Protein AF-X6L8B6-F1 (afdb_monomer_lite)

Radius of gyration: 20.06 Å; chains: 1; bounding box: 52×50×44 Å

Organism: Reticulomyxa filosa (NCBI:txid46433)

Secondary structure (DSSP, 8-state):
-TTPEEEEEEEE-SS-EEEEEEEHHHHHHHHHHHHHHHHTTT-S-HHHHHHIIIIITTT-HHHHHHHHHHHHHHHHSTTHHHHHHHHHHHHHHTT---HHHHHHHHHHHHHH---HHHHHHHHHHHS-PPPPTT---S------------SS------------------------

Sequence (176 aa):
EHYAWNAKVESEDEYTQMILLTWVKYDQYIQQIMQISKMWNHSIDLNLIYVALDDLCQGNINKTIQILFEFEQWKCQNNNEQKYKKRINEFLEKRCCNHNINLFCMFLSKKYKLIAVEGAALYTVNDGVPFIAYKLNNFVSATFILIYKNENKTMLTITSCLKNSIKSNSKRMNYF

Structure (mmCIF, N/CA/C/O backbone):
data_AF-X6L8B6-F1
#
_entry.id   AF-X6L8B6-F1
#
loop_
_atom_site.group_PDB
_atom_site.id
_atom_site.type_symbol
_atom_site.label_atom_id
_atom_site.label_alt_id
_atom_site.label_comp_id
_atom_site.label_asym_id
_atom_site.label_entity_id
_atom_site.label_seq_id
_atom_site.pdbx_PDB_ins_code
_atom_site.Cartn_x
_atom_site.Cartn_y
_atom_site.Cartn_z
_atom_site.occupancy
_atom_site.B_iso_or_equiv
_atom_site.auth_seq_id
_atom_site.auth_comp_id
_atom_site.auth_asym_id
_atom_site.auth_atom_id
_atom_site.pdbx_PDB_model_num
ATOM 1 N N . GLU A 1 1 ? 12.484 -14.985 -11.500 1.00 53.12 1 GLU A N 1
ATOM 2 C CA . GLU A 1 1 ? 12.635 -13.576 -11.933 1.00 53.12 1 GLU A CA 1
ATOM 3 C C . GLU A 1 1 ? 11.706 -12.571 -11.229 1.00 53.12 1 GLU A C 1
ATOM 5 O O . GLU A 1 1 ? 12.015 -11.393 -11.267 1.00 53.12 1 GLU A O 1
ATOM 10 N N . HIS A 1 2 ? 10.642 -12.972 -10.510 1.00 56.38 2 HIS A N 1
ATOM 11 C CA . HIS A 1 2 ? 9.700 -12.038 -9.843 1.00 56.38 2 HIS A CA 1
ATOM 12 C C . HIS A 1 2 ? 10.291 -11.079 -8.786 1.00 56.38 2 HIS A C 1
ATOM 14 O O . HIS A 1 2 ? 9.645 -10.099 -8.433 1.00 56.38 2 HIS A O 1
ATOM 20 N N . TYR A 1 3 ? 11.501 -11.339 -8.287 1.00 65.94 3 TYR A N 1
ATOM 21 C CA . TYR A 1 3 ? 12.193 -10.491 -7.305 1.00 65.94 3 TYR A CA 1
ATOM 22 C C . TYR A 1 3 ? 13.373 -9.713 -7.908 1.00 65.94 3 TYR A C 1
ATOM 24 O O . TYR A 1 3 ? 14.190 -9.165 -7.174 1.00 65.94 3 TYR A O 1
ATOM 32 N N . ALA A 1 4 ? 13.497 -9.699 -9.238 1.00 80.94 4 ALA A N 1
ATOM 33 C CA . ALA A 1 4 ? 14.553 -8.964 -9.917 1.00 80.94 4 ALA A CA 1
ATOM 34 C C . ALA A 1 4 ? 14.241 -7.461 -9.968 1.00 80.94 4 ALA A C 1
ATOM 36 O O . ALA A 1 4 ? 13.082 -7.044 -10.025 1.00 80.94 4 ALA A O 1
ATOM 37 N N . TRP A 1 5 ? 15.299 -6.659 -9.957 1.00 82.50 5 TRP A N 1
ATOM 38 C CA . TRP A 1 5 ? 15.242 -5.223 -10.198 1.00 82.50 5 TRP A CA 1
ATOM 39 C C . TRP A 1 5 ? 15.738 -4.945 -11.612 1.00 82.50 5 TRP A C 1
ATOM 41 O O . TRP A 1 5 ? 16.766 -5.477 -12.028 1.00 82.50 5 TRP A O 1
ATOM 51 N N . ASN A 1 6 ? 15.009 -4.102 -12.329 1.00 81.50 6 ASN A N 1
ATOM 52 C CA . ASN A 1 6 ? 15.474 -3.477 -13.550 1.00 81.50 6 ASN A CA 1
ATOM 53 C C . ASN A 1 6 ? 16.295 -2.248 -13.162 1.00 81.50 6 ASN A C 1
ATOM 55 O O . ASN A 1 6 ? 15.863 -1.443 -12.339 1.00 81.50 6 ASN A O 1
ATOM 59 N N . ALA A 1 7 ? 17.471 -2.104 -13.761 1.00 85.12 7 ALA A N 1
ATOM 60 C CA . ALA A 1 7 ? 18.287 -0.907 -13.644 1.00 85.12 7 ALA A CA 1
ATOM 61 C C . ALA A 1 7 ? 18.399 -0.260 -15.022 1.00 85.12 7 ALA A C 1
ATOM 63 O O . ALA A 1 7 ? 18.787 -0.917 -15.990 1.00 85.12 7 ALA A O 1
ATOM 64 N N . LYS A 1 8 ? 18.056 1.022 -15.114 1.00 86.88 8 LYS A N 1
ATOM 65 C CA . LYS A 1 8 ? 18.156 1.807 -16.341 1.00 86.88 8 LYS A CA 1
ATOM 66 C C . LYS A 1 8 ? 18.876 3.114 -16.049 1.00 86.88 8 LYS A C 1
ATOM 68 O O . LYS A 1 8 ? 18.523 3.812 -15.109 1.00 86.88 8 LYS A O 1
ATOM 73 N N . VAL A 1 9 ? 19.849 3.467 -16.880 1.00 88.69 9 VAL A N 1
ATOM 74 C CA . VAL A 1 9 ? 20.469 4.797 -16.837 1.00 88.69 9 VAL A CA 1
ATOM 75 C C . VAL A 1 9 ? 19.464 5.812 -17.387 1.00 88.69 9 VAL A C 1
ATOM 77 O O . VAL A 1 9 ? 19.018 5.686 -18.529 1.00 88.69 9 VAL A O 1
ATOM 80 N N . GLU A 1 10 ? 19.062 6.781 -16.567 1.00 87.38 10 GLU A N 1
ATOM 81 C CA . GLU A 1 10 ? 18.172 7.876 -16.974 1.00 87.38 10 GLU A CA 1
ATOM 82 C C . GLU A 1 10 ? 18.946 9.050 -17.562 1.00 87.38 10 GLU A C 1
ATOM 84 O O . GLU A 1 10 ? 18.520 9.628 -18.560 1.00 87.38 10 GLU A O 1
ATOM 89 N N . SER A 1 11 ? 20.086 9.385 -16.961 1.00 87.56 11 SER A N 1
ATOM 90 C CA . SER A 1 11 ? 20.990 10.425 -17.445 1.00 87.56 11 SER A CA 1
ATOM 91 C C . SER A 1 11 ? 22.406 10.179 -16.943 1.00 87.56 11 SER A C 1
ATOM 93 O O . SER A 1 11 ? 22.607 9.555 -15.901 1.00 87.56 11 SER A O 1
ATOM 95 N N . GLU A 1 12 ? 23.387 10.705 -17.661 1.00 93.94 12 GLU A N 1
ATOM 96 C CA . GLU A 1 12 ? 24.798 10.604 -17.305 1.00 93.94 12 GLU A CA 1
ATOM 97 C C . GLU A 1 12 ? 25.512 11.893 -17.718 1.00 93.94 12 GLU A C 1
ATOM 99 O O . GLU A 1 12 ? 25.268 12.416 -18.808 1.00 93.94 12 GLU A O 1
ATOM 104 N N . ASP A 1 13 ? 26.350 12.414 -16.829 1.00 93.06 13 ASP A N 1
ATOM 105 C CA . ASP A 1 13 ? 27.285 13.507 -17.082 1.00 93.06 13 ASP A CA 1
ATOM 106 C C . ASP A 1 13 ? 28.721 13.075 -16.728 1.00 93.06 13 ASP A C 1
ATOM 108 O O . ASP A 1 13 ? 28.963 11.922 -16.376 1.00 93.06 13 ASP A O 1
ATOM 112 N N . GLU A 1 14 ? 29.692 13.987 -16.854 1.00 93.88 14 GLU A N 1
ATOM 113 C CA . GLU A 1 14 ? 31.118 13.698 -16.622 1.00 93.88 14 GLU A CA 1
ATOM 114 C C . GLU A 1 14 ? 31.411 13.150 -15.208 1.00 93.88 14 GLU A C 1
ATOM 116 O O . GLU A 1 14 ? 32.390 12.426 -15.022 1.00 93.88 14 GLU A O 1
ATOM 121 N N . TYR A 1 15 ? 30.564 13.454 -14.217 1.00 91.50 15 TYR A N 1
ATOM 122 C CA . TYR A 1 15 ? 30.793 13.123 -12.808 1.00 91.50 15 TYR A CA 1
ATOM 123 C C . TYR A 1 15 ? 29.684 12.269 -12.176 1.00 91.50 15 TYR A C 1
ATOM 125 O O . TYR A 1 15 ? 29.898 11.706 -11.100 1.00 91.50 15 TYR A O 1
ATOM 133 N N . THR A 1 16 ? 28.508 12.164 -12.804 1.00 89.19 16 THR A N 1
ATOM 134 C CA . THR A 1 16 ? 27.309 11.571 -12.200 1.00 89.19 16 THR A CA 1
ATOM 135 C C . THR A 1 16 ? 26.531 10.709 -13.186 1.00 89.19 16 THR A C 1
ATOM 137 O O . THR A 1 16 ? 26.255 11.113 -14.310 1.00 89.19 16 THR A O 1
ATOM 140 N N . GLN A 1 17 ? 26.071 9.548 -12.718 1.00 94.88 17 GLN A N 1
ATOM 141 C CA . GLN A 1 17 ? 25.113 8.703 -13.425 1.00 94.88 17 GLN A CA 1
ATOM 142 C C . GLN A 1 17 ? 23.843 8.550 -12.585 1.00 94.88 17 GLN A C 1
ATOM 144 O O . GLN A 1 17 ? 23.891 8.135 -11.425 1.00 94.88 17 GLN A O 1
ATOM 149 N N . MET A 1 18 ? 22.696 8.880 -13.172 1.00 89.06 18 MET A N 1
ATOM 150 C CA . MET A 1 18 ? 21.386 8.678 -12.565 1.00 89.06 18 MET A CA 1
ATOM 151 C C . MET A 1 18 ? 20.830 7.337 -13.032 1.00 89.06 18 MET A C 1
ATOM 153 O O . MET A 1 18 ? 20.562 7.142 -14.218 1.00 89.06 18 MET A O 1
ATOM 157 N N . ILE A 1 19 ? 20.669 6.404 -12.095 1.00 87.31 19 ILE A N 1
ATOM 158 C CA . ILE A 1 19 ? 20.127 5.070 -12.359 1.00 87.31 19 ILE A CA 1
ATOM 159 C C . ILE A 1 19 ? 18.720 4.995 -11.774 1.00 87.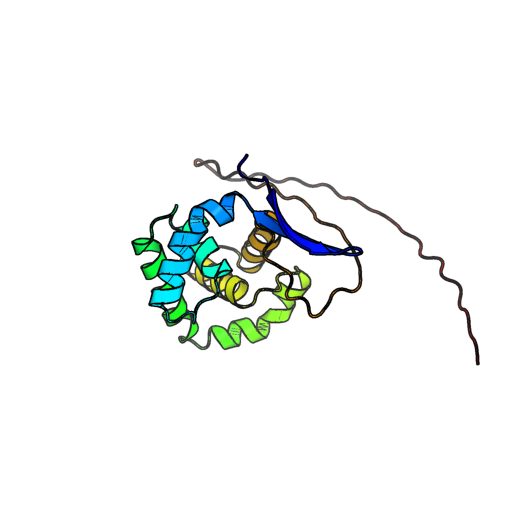31 19 ILE A C 1
ATOM 161 O O . ILE A 1 19 ? 18.539 5.092 -10.560 1.00 87.31 19 ILE A O 1
ATOM 165 N N . LEU A 1 20 ? 17.732 4.762 -12.634 1.00 81.88 20 LEU A N 1
ATOM 166 C CA . LEU A 1 20 ? 16.399 4.360 -12.221 1.00 81.88 20 LEU A CA 1
ATOM 167 C C . LEU A 1 20 ? 16.393 2.865 -11.933 1.00 81.88 20 LEU A C 1
ATOM 169 O O . LEU A 1 20 ? 16.682 2.043 -12.806 1.00 81.88 20 LEU A O 1
ATOM 173 N N . LEU A 1 21 ? 16.017 2.531 -10.705 1.00 81.62 21 LEU A N 1
ATOM 174 C CA . LEU A 1 21 ? 15.729 1.169 -10.294 1.00 81.62 21 LEU A CA 1
ATOM 175 C C . LEU A 1 21 ? 14.216 0.978 -10.261 1.00 81.62 21 LEU A C 1
ATOM 177 O O . LEU A 1 21 ? 13.527 1.627 -9.472 1.00 81.62 21 LEU A O 1
ATOM 181 N N . THR A 1 22 ? 13.703 0.073 -11.087 1.00 76.94 22 THR A N 1
ATOM 182 C CA . THR A 1 22 ? 12.303 -0.352 -11.03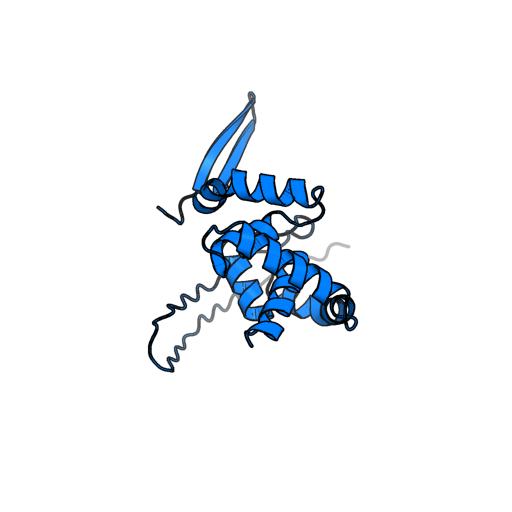3 1.00 76.94 22 THR A CA 1
ATOM 183 C C . THR A 1 22 ? 12.218 -1.815 -10.649 1.00 76.94 22 THR A C 1
ATOM 185 O O . THR A 1 22 ? 13.049 -2.643 -11.024 1.00 76.94 22 THR A O 1
ATOM 188 N N . TRP A 1 23 ? 11.217 -2.161 -9.850 1.00 83.69 23 TRP A N 1
ATOM 189 C CA . TRP A 1 23 ? 10.989 -3.555 -9.515 1.00 83.69 23 TRP A CA 1
ATOM 190 C C . TRP A 1 23 ? 10.259 -4.236 -10.675 1.00 83.69 23 TRP A C 1
ATOM 192 O O . TRP A 1 23 ? 9.211 -3.754 -11.104 1.00 83.69 23 TRP A O 1
ATOM 202 N N . VAL A 1 24 ? 10.778 -5.368 -11.169 1.00 85.12 24 VAL A N 1
ATOM 203 C CA . VAL A 1 24 ? 10.227 -6.057 -12.354 1.00 85.12 24 VAL A CA 1
ATOM 204 C C . VAL A 1 24 ? 8.736 -6.349 -12.193 1.00 85.12 24 VAL A C 1
ATOM 206 O O . VAL A 1 24 ? 7.965 -6.193 -13.136 1.00 85.12 24 VAL A O 1
ATOM 209 N N . LYS A 1 25 ? 8.314 -6.743 -10.987 1.00 83.81 25 LYS A N 1
ATOM 210 C CA . LYS A 1 25 ? 6.909 -7.028 -10.690 1.00 83.81 25 LYS A CA 1
ATOM 211 C C . LYS A 1 25 ? 6.044 -5.767 -10.733 1.00 83.81 25 LYS A C 1
ATOM 213 O O . LYS A 1 25 ? 4.946 -5.807 -11.267 1.00 83.81 25 LYS A O 1
ATOM 218 N N . TYR A 1 26 ? 6.546 -4.637 -10.238 1.00 84.12 26 TYR A N 1
ATOM 219 C CA . TYR A 1 26 ? 5.833 -3.361 -10.304 1.00 84.12 26 TYR A CA 1
ATOM 220 C C . TYR A 1 26 ? 5.663 -2.883 -11.756 1.00 84.12 26 TYR A C 1
ATOM 222 O O . TYR A 1 26 ? 4.577 -2.447 -12.144 1.00 84.12 26 TYR A O 1
ATOM 230 N N . ASP A 1 27 ? 6.700 -3.041 -12.586 1.00 85.50 27 ASP A N 1
ATOM 231 C CA . ASP A 1 27 ? 6.666 -2.667 -14.007 1.00 85.50 27 ASP A CA 1
ATOM 232 C C . ASP A 1 27 ? 5.575 -3.412 -14.789 1.00 85.50 27 ASP A C 1
ATOM 234 O O . ASP A 1 27 ? 4.949 -2.829 -15.676 1.00 85.50 27 ASP A O 1
ATOM 238 N N . GLN A 1 28 ? 5.275 -4.667 -14.424 1.00 89.06 28 GLN A N 1
ATOM 239 C CA . GLN A 1 28 ? 4.187 -5.445 -15.038 1.00 89.06 28 GLN A CA 1
ATOM 240 C C . GLN A 1 28 ? 2.820 -4.764 -14.887 1.00 89.06 28 GLN A C 1
ATOM 242 O O . GLN A 1 28 ? 1.954 -4.916 -15.749 1.00 89.06 28 GLN A O 1
ATOM 247 N N . TYR A 1 29 ? 2.633 -3.977 -13.827 1.00 88.94 29 TYR A N 1
ATOM 248 C CA . TYR A 1 29 ? 1.365 -3.334 -13.499 1.00 88.94 29 TYR A CA 1
ATOM 249 C C . TYR A 1 29 ? 1.328 -1.837 -13.812 1.00 88.94 29 TYR A C 1
ATOM 251 O O . TYR A 1 29 ? 0.275 -1.215 -13.659 1.00 88.94 29 TYR A O 1
ATOM 259 N N . ILE A 1 30 ? 2.427 -1.236 -14.285 1.00 88.69 30 ILE A N 1
ATOM 260 C CA . ILE A 1 30 ? 2.562 0.226 -14.376 1.00 88.69 30 ILE A CA 1
ATOM 261 C C . ILE A 1 30 ? 1.446 0.886 -15.197 1.00 88.69 30 ILE A C 1
ATOM 263 O O . ILE A 1 30 ? 0.888 1.903 -14.788 1.00 88.69 30 ILE A O 1
ATOM 267 N N . GLN A 1 31 ? 1.040 0.269 -16.311 1.00 93.12 31 GLN A N 1
ATOM 268 C CA . GLN A 1 31 ? -0.028 0.792 -17.169 1.00 93.12 31 GLN A CA 1
ATOM 269 C C . GLN A 1 31 ? -1.396 0.754 -16.478 1.00 93.12 31 GLN A C 1
ATOM 271 O O . GLN A 1 31 ? -2.164 1.713 -16.554 1.00 93.12 31 GLN A O 1
ATOM 276 N N . GLN A 1 32 ? -1.687 -0.325 -15.752 1.00 94.75 32 GLN A N 1
ATOM 277 C CA . GLN A 1 32 ? -2.940 -0.478 -15.013 1.00 94.75 32 GLN A CA 1
ATOM 278 C C . GLN A 1 32 ? -2.989 0.475 -13.813 1.00 94.75 32 GLN A C 1
ATOM 280 O O . GLN A 1 32 ? -4.009 1.124 -13.578 1.00 94.75 32 GLN A O 1
ATOM 285 N N . ILE A 1 33 ? -1.868 0.625 -13.099 1.00 93.38 33 ILE A N 1
ATOM 286 C CA . ILE A 1 33 ? -1.720 1.587 -12.002 1.00 93.38 33 ILE A CA 1
ATOM 287 C C . ILE A 1 33 ? -1.974 3.010 -12.512 1.00 93.38 33 ILE A C 1
ATOM 289 O O . ILE A 1 33 ? -2.741 3.753 -11.900 1.00 93.38 33 ILE A O 1
ATOM 293 N N . MET A 1 34 ? -1.388 3.383 -13.655 1.00 92.06 34 MET A N 1
ATOM 294 C CA . MET A 1 34 ? -1.587 4.701 -14.269 1.00 92.06 34 MET A CA 1
ATOM 295 C C . MET A 1 34 ? -3.026 4.929 -14.720 1.00 92.06 34 MET A C 1
ATOM 297 O O . MET A 1 34 ? -3.578 6.004 -14.477 1.00 92.06 34 MET A O 1
ATOM 301 N N . GLN A 1 35 ? -3.660 3.921 -15.318 1.00 95.50 35 GLN A N 1
ATOM 302 C CA . GLN A 1 35 ? -5.066 3.988 -15.704 1.00 95.50 35 GLN A CA 1
ATOM 303 C C . GLN A 1 35 ? -5.964 4.252 -14.490 1.00 95.50 35 GLN A C 1
ATOM 305 O O . GLN A 1 35 ? -6.761 5.191 -14.513 1.00 95.50 35 GLN A O 1
ATOM 310 N N . ILE A 1 36 ? -5.813 3.467 -13.421 1.00 92.88 36 ILE A N 1
ATOM 311 C CA . ILE A 1 36 ? -6.595 3.633 -12.191 1.00 92.88 36 ILE A CA 1
ATOM 312 C C . ILE A 1 36 ? -6.294 4.997 -11.562 1.00 92.88 36 ILE A C 1
ATOM 314 O O . ILE A 1 36 ? -7.219 5.739 -11.248 1.00 92.88 36 ILE A O 1
ATOM 318 N N . SER A 1 37 ? -5.021 5.380 -11.441 1.00 93.38 37 SER A N 1
ATOM 319 C CA . SER A 1 37 ? -4.626 6.680 -10.887 1.00 93.38 37 SER A CA 1
ATOM 320 C C . SER A 1 37 ? -5.306 7.836 -11.627 1.00 93.38 37 SER A C 1
ATOM 322 O O . SER A 1 37 ? -5.889 8.714 -10.992 1.00 93.38 37 SER A O 1
ATOM 324 N N . LYS A 1 38 ? -5.342 7.791 -12.965 1.00 95.75 38 LYS A N 1
ATOM 325 C CA . LYS A 1 38 ? -6.024 8.793 -13.795 1.00 95.75 38 LYS A CA 1
ATOM 326 C C . LYS A 1 38 ? -7.537 8.833 -13.559 1.00 95.75 38 LYS A C 1
ATOM 328 O O . LYS A 1 38 ? -8.099 9.923 -13.488 1.00 95.75 38 LYS A O 1
ATOM 333 N N . MET A 1 39 ? -8.199 7.683 -13.399 1.00 93.62 39 MET A N 1
ATOM 334 C CA . MET A 1 39 ? -9.638 7.629 -13.076 1.00 93.62 39 MET A CA 1
ATOM 335 C C . MET A 1 39 ? -9.964 8.336 -11.757 1.00 93.62 39 MET A C 1
ATOM 337 O O . MET A 1 39 ? -11.026 8.936 -11.621 1.00 93.62 39 MET A O 1
ATOM 341 N N . TRP A 1 40 ? -9.032 8.296 -10.809 1.00 92.25 40 TRP A N 1
ATOM 342 C CA . TRP A 1 40 ? -9.143 8.947 -9.508 1.00 92.25 40 TRP A CA 1
ATOM 343 C C . TRP A 1 40 ? -8.488 10.337 -9.468 1.00 92.25 40 TRP A C 1
ATOM 345 O O . TRP A 1 40 ? -8.229 10.855 -8.383 1.00 92.25 40 TRP A O 1
ATOM 355 N N . ASN A 1 41 ? -8.193 10.951 -10.622 1.00 94.62 41 ASN A N 1
ATOM 356 C CA . ASN A 1 41 ? -7.505 12.245 -10.729 1.00 94.62 41 ASN A CA 1
ATOM 357 C C . ASN A 1 41 ? -6.217 12.321 -9.878 1.00 94.62 41 ASN A C 1
ATOM 359 O O . ASN A 1 41 ? -5.958 13.311 -9.199 1.00 94.62 41 ASN A O 1
ATOM 363 N N . HIS A 1 42 ? -5.450 11.228 -9.853 1.00 91.31 42 HIS A N 1
ATOM 364 C CA . HIS A 1 42 ? -4.209 11.058 -9.091 1.00 91.31 42 HIS A CA 1
ATOM 365 C C . HIS A 1 42 ? -4.346 11.231 -7.566 1.00 91.31 42 HIS A C 1
ATOM 367 O O . HIS A 1 42 ? -3.348 11.397 -6.871 1.00 91.31 42 HIS A O 1
ATOM 373 N N . SER A 1 43 ? -5.567 11.151 -7.023 1.00 91.12 43 SER A N 1
ATOM 374 C CA . SER A 1 43 ? -5.823 11.306 -5.581 1.00 91.12 43 SER A CA 1
ATOM 375 C C . SER A 1 43 ? -5.421 10.095 -4.728 1.00 91.12 43 SER A C 1
ATOM 377 O O . SER A 1 43 ? -5.319 10.219 -3.508 1.00 91.12 43 SER A O 1
ATOM 379 N N . ILE A 1 44 ? -5.177 8.936 -5.351 1.00 90.56 44 ILE A N 1
ATOM 380 C CA . ILE A 1 44 ? -4.781 7.696 -4.675 1.00 90.56 44 ILE A CA 1
ATOM 381 C C . ILE A 1 44 ? -3.287 7.434 -4.899 1.00 90.56 44 ILE A C 1
ATOM 383 O O . ILE A 1 44 ? -2.782 7.534 -6.018 1.00 90.56 44 ILE A O 1
ATOM 387 N N . ASP A 1 45 ? -2.603 7.050 -3.821 1.00 91.69 45 ASP A N 1
ATOM 388 C CA . ASP A 1 45 ? -1.201 6.624 -3.807 1.00 91.69 45 ASP A CA 1
ATOM 389 C C . ASP A 1 45 ? -0.952 5.440 -4.754 1.00 91.69 45 ASP A C 1
ATOM 391 O O . ASP A 1 45 ? -1.656 4.429 -4.708 1.00 91.69 45 ASP A O 1
ATOM 395 N N . LEU A 1 46 ? 0.075 5.549 -5.597 1.00 91.56 46 LEU A N 1
ATOM 396 C CA . LEU A 1 46 ? 0.394 4.529 -6.598 1.00 91.56 46 LEU A CA 1
ATOM 397 C C . LEU A 1 46 ? 0.803 3.189 -5.973 1.00 91.56 46 LEU A C 1
ATOM 399 O O . LEU A 1 46 ? 0.428 2.144 -6.499 1.00 91.56 46 LEU A O 1
ATOM 403 N N . ASN A 1 47 ? 1.493 3.205 -4.827 1.00 89.56 47 ASN A N 1
ATOM 404 C CA . ASN A 1 47 ? 1.850 1.982 -4.107 1.00 89.56 47 ASN A CA 1
ATOM 405 C C . ASN A 1 47 ? 0.599 1.302 -3.551 1.00 89.56 47 ASN A C 1
ATOM 407 O O . ASN A 1 47 ? 0.512 0.079 -3.544 1.00 89.56 47 ASN A O 1
ATOM 411 N N . LEU A 1 48 ? -0.393 2.083 -3.111 1.00 93.19 48 LEU A N 1
ATOM 412 C CA . LEU A 1 48 ? -1.668 1.540 -2.646 1.00 93.19 48 LEU A CA 1
ATOM 413 C C . LEU A 1 48 ? -2.439 0.892 -3.797 1.00 93.19 48 LEU A C 1
ATOM 415 O O . LEU A 1 48 ? -2.963 -0.209 -3.628 1.00 93.19 48 LEU A O 1
ATOM 419 N N . ILE A 1 49 ? -2.471 1.533 -4.970 1.00 93.38 49 ILE A N 1
ATOM 420 C CA . ILE A 1 49 ? -3.070 0.938 -6.173 1.00 93.38 49 ILE A CA 1
ATOM 421 C C . ILE A 1 49 ? -2.352 -0.366 -6.527 1.00 93.38 49 ILE A C 1
ATOM 423 O O . ILE A 1 49 ? -3.029 -1.361 -6.765 1.00 93.38 49 ILE A O 1
ATOM 427 N N . TYR A 1 50 ? -1.015 -0.380 -6.520 1.00 92.06 50 TYR A N 1
ATOM 428 C CA . TYR A 1 50 ? -0.216 -1.578 -6.781 1.00 92.06 50 TYR A CA 1
ATOM 429 C C . TYR A 1 50 ? -0.560 -2.723 -5.817 1.00 92.06 50 TYR A C 1
ATOM 431 O O . TYR A 1 50 ? -0.955 -3.789 -6.278 1.00 92.06 50 TYR A O 1
ATOM 439 N N . VAL A 1 51 ? -0.513 -2.489 -4.500 1.00 89.44 51 VAL A N 1
ATOM 440 C CA . VAL A 1 51 ? -0.843 -3.505 -3.481 1.00 89.44 51 VAL A CA 1
ATOM 441 C C . VAL A 1 51 ? -2.281 -4.010 -3.648 1.00 89.44 51 VAL A C 1
ATOM 443 O O . VAL A 1 51 ? -2.554 -5.206 -3.579 1.00 89.44 51 VAL A O 1
ATOM 446 N N . ALA A 1 52 ? -3.238 -3.119 -3.923 1.00 91.44 52 ALA A N 1
ATOM 447 C CA . ALA A 1 52 ? -4.618 -3.529 -4.173 1.00 91.44 52 ALA A CA 1
ATOM 448 C C . ALA A 1 52 ? -4.773 -4.334 -5.477 1.00 91.44 52 ALA A C 1
ATOM 450 O O . ALA A 1 52 ? -5.657 -5.184 -5.581 1.00 91.44 52 ALA A O 1
ATOM 451 N N . LEU A 1 53 ? -3.955 -4.052 -6.488 1.00 90.75 53 LEU A N 1
ATOM 452 C CA . LEU A 1 53 ? -4.008 -4.688 -7.797 1.00 90.75 53 LEU A CA 1
ATOM 453 C C . LEU A 1 53 ? -3.360 -6.071 -7.792 1.00 90.75 53 LEU A C 1
ATOM 455 O O . LEU A 1 53 ? -3.988 -7.026 -8.247 1.00 90.75 53 LEU A O 1
ATOM 459 N N . ASP A 1 54 ? -2.151 -6.185 -7.257 1.00 88.31 54 ASP A N 1
ATOM 460 C CA . ASP A 1 54 ? -1.385 -7.425 -7.250 1.00 88.31 54 ASP A CA 1
ATOM 461 C C . ASP A 1 54 ? -1.866 -8.380 -6.145 1.00 88.31 54 ASP A C 1
ATOM 463 O O . ASP A 1 54 ? -2.389 -9.456 -6.447 1.00 88.31 54 ASP A O 1
ATOM 467 N N . ASP A 1 55 ? -1.810 -7.960 -4.878 1.00 80.62 55 ASP A N 1
ATOM 468 C CA . ASP A 1 55 ? -2.003 -8.870 -3.740 1.00 80.62 55 ASP A CA 1
ATOM 469 C C . ASP A 1 55 ? -3.462 -9.290 -3.515 1.00 80.62 55 ASP A C 1
ATOM 471 O O . ASP A 1 55 ? -3.737 -10.387 -3.019 1.00 80.62 55 ASP A O 1
ATOM 475 N N . LEU A 1 56 ? -4.423 -8.426 -3.858 1.00 83.81 56 LEU A N 1
ATOM 476 C CA . LEU A 1 56 ? -5.848 -8.681 -3.602 1.00 83.81 56 LEU A CA 1
ATOM 477 C C . LEU A 1 56 ? -6.629 -9.078 -4.851 1.00 83.81 56 LEU A C 1
ATOM 479 O O . LEU A 1 56 ? -7.589 -9.848 -4.761 1.00 83.81 56 LEU A O 1
ATOM 483 N N . CYS A 1 57 ? -6.251 -8.533 -6.004 1.00 88.12 57 CYS A N 1
ATOM 484 C CA . CYS A 1 57 ? -7.065 -8.602 -7.212 1.00 88.12 57 CYS A CA 1
ATOM 485 C C . CYS A 1 57 ? -6.416 -9.379 -8.354 1.00 88.12 57 CYS A C 1
ATOM 487 O O . CYS A 1 57 ? -7.105 -9.604 -9.352 1.00 88.12 57 CYS A O 1
ATOM 489 N N . GLN A 1 58 ? -5.157 -9.812 -8.216 1.00 89.12 58 GLN A N 1
ATOM 490 C CA . GLN A 1 58 ? -4.432 -10.588 -9.230 1.00 89.12 58 GLN A CA 1
ATOM 491 C C . GLN A 1 58 ? -4.460 -9.896 -10.608 1.00 89.12 58 GLN A C 1
ATOM 493 O O . GLN A 1 58 ? -4.764 -10.514 -11.628 1.00 89.12 58 GLN A O 1
ATOM 498 N N . GLY A 1 59 ? -4.257 -8.576 -10.630 1.00 88.88 59 GLY A N 1
ATOM 499 C CA . GLY A 1 59 ? -4.291 -7.757 -11.847 1.00 88.88 59 GLY A CA 1
ATOM 500 C C . GLY A 1 59 ? -5.688 -7.384 -12.359 1.00 88.88 59 GLY A C 1
ATOM 501 O O . GLY A 1 59 ? -5.811 -6.744 -13.406 1.00 88.88 59 GLY A O 1
ATOM 502 N N . ASN A 1 60 ? -6.767 -7.753 -11.660 1.00 93.81 60 ASN A N 1
ATOM 503 C CA . ASN A 1 60 ? -8.128 -7.421 -12.084 1.00 93.81 60 ASN A CA 1
ATOM 504 C C . ASN A 1 60 ? -8.518 -5.977 -11.719 1.00 93.81 60 ASN A C 1
ATOM 506 O O . ASN A 1 60 ? -8.938 -5.697 -10.596 1.00 93.81 60 ASN A O 1
ATOM 510 N N . ILE A 1 61 ? -8.481 -5.089 -12.716 1.00 93.81 61 ILE A N 1
ATOM 511 C CA . ILE A 1 61 ? -8.785 -3.654 -12.582 1.00 93.81 61 ILE A CA 1
ATOM 512 C C . ILE A 1 61 ? -10.162 -3.390 -11.954 1.00 93.81 61 ILE A C 1
ATOM 514 O O . ILE A 1 61 ? -10.275 -2.554 -11.060 1.00 93.81 61 ILE A O 1
ATOM 518 N N . ASN A 1 62 ? -11.210 -4.102 -12.379 1.00 94.81 62 ASN A N 1
ATOM 519 C CA . ASN A 1 62 ? -12.571 -3.857 -11.888 1.00 94.81 62 ASN A CA 1
ATOM 520 C C . ASN A 1 62 ? -12.693 -4.180 -10.394 1.00 94.81 62 ASN A C 1
ATOM 522 O O . ASN A 1 62 ? -13.260 -3.394 -9.633 1.00 94.81 62 ASN A O 1
ATOM 526 N N . LYS A 1 63 ? -12.110 -5.306 -9.959 1.00 94.62 63 LYS A N 1
ATOM 527 C CA . LYS A 1 63 ? -12.050 -5.666 -8.536 1.00 94.62 63 LYS A CA 1
ATOM 528 C C . LYS A 1 63 ? -11.223 -4.654 -7.744 1.00 94.62 63 LYS A C 1
ATOM 530 O O . LYS A 1 63 ? -11.624 -4.272 -6.647 1.00 94.62 63 LYS A O 1
ATOM 535 N N . THR A 1 64 ? -10.108 -4.182 -8.303 1.00 94.88 64 THR A N 1
ATOM 536 C CA . THR A 1 64 ? -9.263 -3.165 -7.663 1.00 94.88 64 THR A CA 1
ATOM 537 C C . THR A 1 64 ? -10.021 -1.864 -7.460 1.00 94.88 64 THR A C 1
ATOM 539 O O . THR A 1 64 ? -10.052 -1.365 -6.341 1.00 94.88 64 THR A O 1
ATOM 542 N N . ILE A 1 65 ? -10.705 -1.351 -8.484 1.00 94.12 65 ILE A N 1
ATOM 543 C CA . ILE A 1 65 ? -11.526 -0.137 -8.368 1.00 94.12 65 ILE A CA 1
ATOM 544 C C . ILE A 1 65 ? -12.582 -0.299 -7.272 1.00 94.12 65 ILE A C 1
ATOM 546 O O . ILE A 1 65 ? -12.750 0.605 -6.455 1.00 94.12 65 ILE A O 1
ATOM 550 N N . GLN A 1 66 ? -13.254 -1.452 -7.215 1.00 95.12 66 GLN A N 1
ATOM 551 C CA . GLN A 1 66 ? -14.252 -1.725 -6.184 1.00 95.12 66 GLN A CA 1
ATOM 552 C C . GLN A 1 66 ? -13.642 -1.688 -4.773 1.00 95.12 66 GLN A C 1
ATOM 554 O O . GLN A 1 66 ? -14.173 -1.014 -3.893 1.00 95.12 66 GLN A O 1
ATOM 559 N N . ILE A 1 67 ? -12.511 -2.366 -4.551 1.00 94.38 67 ILE A N 1
ATOM 560 C CA . ILE A 1 67 ? -11.835 -2.376 -3.245 1.00 94.38 67 ILE A CA 1
ATOM 561 C C . ILE A 1 67 ? -11.340 -0.978 -2.856 1.00 94.38 67 ILE A C 1
ATOM 563 O O . ILE A 1 67 ? -11.482 -0.590 -1.698 1.00 94.38 67 ILE A O 1
ATOM 567 N N . LEU A 1 68 ? -10.784 -0.216 -3.801 1.00 95.31 68 LEU A N 1
ATOM 568 C CA . LEU A 1 68 ? -10.328 1.156 -3.562 1.00 95.31 68 LEU A CA 1
ATOM 569 C C . LEU A 1 68 ? -11.492 2.084 -3.199 1.00 95.31 68 LEU A C 1
ATOM 571 O O . LEU A 1 68 ? -11.375 2.893 -2.281 1.00 95.31 68 LEU A O 1
ATOM 575 N N . PHE A 1 69 ? -12.636 1.923 -3.864 1.00 94.94 69 PHE A N 1
ATOM 576 C CA . PHE A 1 69 ? -13.846 2.673 -3.548 1.00 94.94 69 PHE A CA 1
ATOM 577 C C . PHE A 1 69 ? -14.373 2.350 -2.146 1.00 94.94 69 PHE A C 1
ATOM 579 O O . PHE A 1 69 ? -14.637 3.258 -1.357 1.00 94.94 69 PHE A O 1
ATOM 586 N N . GLU A 1 70 ? -14.462 1.065 -1.794 1.00 95.06 70 GLU A N 1
ATOM 587 C CA . GLU A 1 70 ? -14.840 0.638 -0.443 1.00 95.06 70 GLU A CA 1
ATOM 588 C C . GLU A 1 70 ? -13.860 1.154 0.623 1.00 95.06 70 GLU A C 1
ATOM 590 O O . GLU A 1 70 ? -14.276 1.534 1.720 1.00 95.06 70 GLU A O 1
ATOM 595 N N . PHE A 1 71 ? -12.563 1.194 0.307 1.00 95.25 71 PHE A N 1
ATOM 596 C CA . PHE A 1 71 ? -11.538 1.733 1.193 1.00 95.25 71 PHE A CA 1
ATOM 597 C C . PHE A 1 71 ? -11.719 3.235 1.447 1.00 95.25 71 PHE A C 1
ATOM 599 O O . PHE A 1 71 ? -11.721 3.649 2.609 1.00 95.25 71 PHE A O 1
ATOM 606 N N . GLU A 1 72 ? -11.918 4.049 0.409 1.00 94.38 72 GLU A N 1
ATOM 607 C CA . GLU A 1 72 ? -12.139 5.491 0.580 1.00 94.38 72 GLU A CA 1
ATOM 608 C C . GLU A 1 72 ? -13.434 5.772 1.360 1.00 94.38 72 GLU A C 1
ATOM 610 O O . GLU A 1 72 ? -13.439 6.592 2.281 1.00 94.38 72 GLU A O 1
ATOM 615 N N . GLN A 1 73 ? -14.508 5.014 1.109 1.00 94.19 73 GLN A N 1
ATOM 616 C CA . GLN A 1 73 ? -15.719 5.093 1.932 1.00 94.19 73 GLN A CA 1
ATOM 617 C C . GLN A 1 73 ? -15.439 4.743 3.397 1.00 94.19 73 GLN A C 1
ATOM 619 O O . GLN A 1 73 ? -15.857 5.461 4.309 1.00 94.19 73 GLN A O 1
ATOM 624 N N . TRP A 1 74 ? -14.716 3.649 3.644 1.00 95.25 74 TRP A N 1
ATOM 625 C CA . TRP A 1 74 ? -14.352 3.231 4.993 1.00 95.25 74 TRP A CA 1
ATOM 626 C C . TRP A 1 74 ? -13.504 4.285 5.709 1.00 95.25 74 TRP A C 1
ATOM 628 O O . TRP A 1 74 ? -13.718 4.531 6.897 1.00 95.25 74 TRP A O 1
ATOM 638 N N . LYS A 1 75 ? -12.567 4.927 5.012 1.00 92.81 75 LYS A N 1
ATOM 639 C CA . LYS A 1 75 ? -11.667 5.949 5.560 1.00 92.81 75 LYS A CA 1
ATOM 640 C C . LYS A 1 75 ? -12.441 7.153 6.108 1.00 92.81 75 LYS A C 1
ATOM 642 O O . LYS A 1 75 ? -12.131 7.612 7.209 1.00 92.81 75 LYS A O 1
ATOM 647 N N . CYS A 1 76 ? -13.497 7.582 5.411 1.00 90.25 76 CYS A N 1
ATOM 648 C CA . CYS A 1 76 ? -14.382 8.674 5.835 1.00 90.25 76 CYS A CA 1
ATOM 649 C C . CYS A 1 76 ? -15.347 8.304 6.977 1.00 90.25 76 CYS A C 1
ATOM 651 O O . CYS A 1 76 ? -15.899 9.183 7.636 1.00 90.25 76 CYS A O 1
ATOM 653 N N . GLN A 1 77 ? -15.579 7.017 7.232 1.00 90.81 77 GLN A N 1
ATOM 654 C CA . GLN A 1 77 ? -16.541 6.563 8.235 1.00 90.81 77 GLN A CA 1
ATOM 655 C C . GLN A 1 77 ? -15.916 6.383 9.622 1.00 90.81 77 GLN A C 1
ATOM 657 O O . GLN A 1 77 ? -14.736 6.067 9.771 1.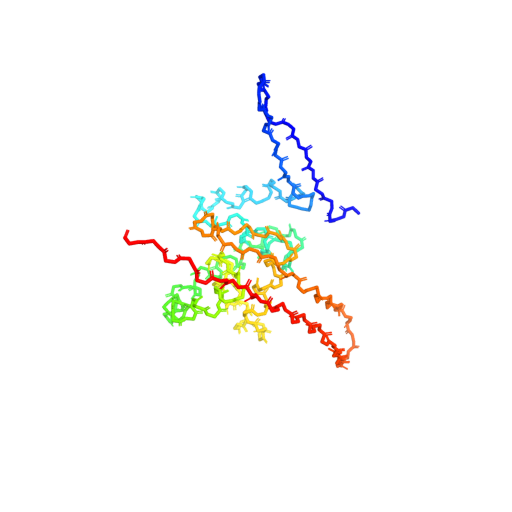00 90.81 77 GLN A O 1
ATOM 662 N N . ASN A 1 78 ? -16.752 6.472 10.665 1.00 87.69 78 ASN A N 1
ATOM 663 C CA . ASN A 1 78 ? -16.439 6.021 12.031 1.00 87.69 78 ASN A CA 1
ATOM 664 C C . ASN A 1 78 ? -15.120 6.571 12.612 1.00 87.69 78 ASN A C 1
ATOM 666 O O . ASN A 1 78 ? -14.481 5.900 13.436 1.00 87.69 78 ASN A O 1
ATOM 670 N N . ASN A 1 79 ? -14.697 7.755 12.158 1.00 91.19 79 ASN A N 1
ATOM 671 C CA . ASN A 1 79 ? -13.425 8.389 12.499 1.00 91.19 79 ASN A CA 1
ATOM 672 C C . ASN A 1 79 ? -12.215 7.455 12.297 1.00 91.19 79 ASN A C 1
ATOM 674 O O . ASN A 1 79 ? -11.263 7.494 13.079 1.00 91.19 79 ASN A O 1
ATOM 678 N N . ASN A 1 80 ? -12.249 6.577 11.288 1.00 92.38 80 ASN A N 1
ATOM 679 C CA . ASN A 1 80 ? -11.201 5.577 11.065 1.00 92.38 80 ASN A CA 1
ATOM 680 C C . ASN A 1 80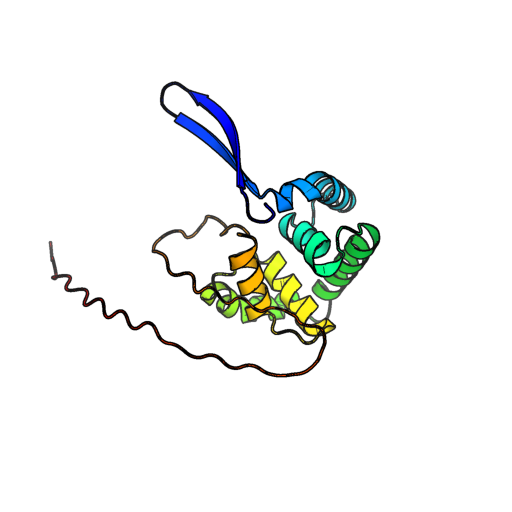 ? -9.830 6.221 10.815 1.00 92.38 80 ASN A C 1
ATOM 682 O O . ASN A 1 80 ? -8.835 5.759 11.373 1.00 92.38 80 ASN A O 1
ATOM 686 N N . GLU A 1 81 ? -9.778 7.345 10.099 1.00 91.62 81 GLU A N 1
ATOM 687 C CA . GLU A 1 81 ? -8.537 8.105 9.935 1.00 91.62 81 GLU A CA 1
ATOM 688 C C . GLU A 1 81 ? -7.994 8.643 11.274 1.00 91.62 81 GLU A C 1
ATOM 690 O O . GLU A 1 81 ? -6.796 8.577 11.545 1.00 91.62 81 GLU A O 1
ATOM 695 N N . GLN A 1 82 ? -8.862 9.112 12.179 1.00 93.38 82 GLN A N 1
ATOM 696 C CA . GLN A 1 82 ? -8.423 9.536 13.514 1.00 93.38 82 GLN A CA 1
ATOM 697 C C . GLN A 1 82 ? -7.948 8.355 14.367 1.00 93.38 82 GLN A C 1
ATOM 699 O O . GLN A 1 82 ? -6.993 8.491 15.132 1.00 93.38 82 GLN A O 1
ATOM 704 N N . LYS A 1 83 ? -8.585 7.183 14.241 1.00 94.31 83 LYS A N 1
ATOM 705 C CA . LYS A 1 83 ? -8.122 5.955 14.908 1.00 94.31 83 LYS A CA 1
ATOM 706 C C . LYS A 1 83 ? -6.727 5.566 14.430 1.00 94.31 83 LYS A C 1
ATOM 708 O O . LYS A 1 83 ? -5.908 5.178 15.255 1.00 94.31 83 LYS A O 1
ATOM 713 N N . TYR A 1 84 ? -6.446 5.718 13.137 1.00 94.12 84 TYR A N 1
ATOM 714 C CA . TYR A 1 84 ? -5.100 5.536 12.603 1.00 94.12 84 TYR A CA 1
ATOM 715 C C . TYR A 1 84 ? -4.104 6.539 13.193 1.00 94.12 84 TYR A C 1
ATOM 717 O O . TYR A 1 84 ? -3.056 6.125 13.681 1.00 94.12 84 TYR A O 1
ATOM 725 N N . LYS A 1 85 ? -4.446 7.834 13.249 1.00 94.12 85 LYS A N 1
ATOM 726 C CA . LYS A 1 85 ? -3.571 8.870 13.836 1.00 94.12 85 LYS A CA 1
ATOM 727 C C . LYS A 1 85 ? -3.149 8.544 15.274 1.00 94.12 85 LYS A C 1
ATOM 729 O O . LYS A 1 85 ? -2.011 8.806 15.643 1.00 94.12 85 LYS A O 1
ATOM 734 N N . LYS A 1 86 ? -4.019 7.901 16.065 1.00 95.56 86 LYS A N 1
ATOM 735 C CA . LYS A 1 86 ? -3.693 7.432 17.428 1.00 95.56 86 LYS A CA 1
ATOM 736 C C . LYS A 1 86 ? -2.695 6.267 17.468 1.00 95.56 86 LYS A C 1
ATOM 738 O O . LYS A 1 86 ? -2.036 6.087 18.482 1.00 95.56 86 LYS A O 1
ATOM 743 N N . ARG A 1 87 ? -2.589 5.489 16.388 1.00 93.06 87 ARG A N 1
ATOM 744 C CA . ARG A 1 87 ? -1.736 4.293 16.273 1.00 93.06 87 ARG A CA 1
ATOM 745 C C . ARG A 1 87 ? -0.511 4.502 15.386 1.00 93.06 87 ARG A C 1
ATOM 747 O O . ARG A 1 87 ? 0.238 3.561 15.158 1.00 93.06 87 ARG A O 1
ATOM 754 N N . ILE A 1 88 ? -0.285 5.717 14.883 1.00 92.56 88 ILE A N 1
ATOM 755 C CA . ILE A 1 88 ? 0.794 6.018 13.931 1.00 92.56 88 ILE A CA 1
ATOM 756 C C . ILE A 1 88 ? 2.171 5.565 14.439 1.00 92.56 88 ILE A C 1
ATOM 758 O O . ILE A 1 88 ? 2.956 5.020 13.669 1.00 92.56 88 ILE A O 1
ATOM 762 N N . ASN A 1 89 ? 2.428 5.705 15.743 1.00 91.94 89 ASN A N 1
ATOM 763 C CA . ASN A 1 89 ? 3.694 5.312 16.357 1.00 91.94 89 ASN A CA 1
ATOM 764 C C . ASN A 1 89 ? 3.936 3.796 16.282 1.00 91.94 89 ASN A C 1
ATOM 766 O O . ASN A 1 89 ? 5.064 3.395 16.025 1.00 91.94 89 ASN A O 1
ATOM 770 N N . GLU A 1 90 ? 2.893 2.963 16.393 1.00 92.94 90 GLU A N 1
ATOM 771 C CA . GLU A 1 90 ? 3.018 1.500 16.261 1.00 92.94 90 GLU A CA 1
ATOM 772 C C . GLU A 1 90 ? 3.537 1.110 14.867 1.00 92.94 90 GLU A C 1
ATOM 774 O O . GLU A 1 90 ? 4.374 0.219 14.724 1.00 92.94 90 GLU A O 1
ATOM 779 N N . PHE A 1 91 ? 3.063 1.804 13.828 1.00 91.19 91 PHE A N 1
ATOM 780 C CA . PHE A 1 91 ? 3.517 1.595 12.453 1.00 91.19 91 PHE A CA 1
ATOM 781 C C . PHE A 1 91 ? 4.943 2.115 12.248 1.00 91.19 91 PHE A C 1
ATOM 783 O O . PHE A 1 91 ? 5.768 1.430 11.645 1.00 91.19 91 PHE A O 1
ATOM 790 N N . LEU A 1 92 ? 5.264 3.295 12.788 1.00 87.19 92 LEU A N 1
ATOM 791 C CA . LEU A 1 92 ? 6.598 3.888 12.671 1.00 87.19 92 LEU A CA 1
ATOM 792 C C . LEU A 1 92 ? 7.678 3.061 13.385 1.00 87.19 92 LEU A C 1
ATOM 794 O O . LEU A 1 92 ? 8.763 2.888 12.835 1.00 87.19 92 LEU A O 1
ATOM 798 N N . GLU A 1 93 ? 7.388 2.490 14.557 1.00 87.25 93 GLU A N 1
ATOM 799 C CA . GLU A 1 93 ? 8.298 1.572 15.266 1.00 87.25 93 GLU A CA 1
ATOM 800 C C . GLU A 1 93 ? 8.614 0.316 14.443 1.00 87.25 93 GLU A C 1
ATOM 802 O O . GLU A 1 93 ? 9.716 -0.231 14.514 1.00 87.25 93 GLU A O 1
ATOM 807 N N . LYS A 1 94 ? 7.665 -0.115 13.605 1.00 86.06 94 LYS A N 1
ATOM 808 C CA . LYS A 1 94 ? 7.828 -1.205 12.635 1.00 86.06 94 LYS A CA 1
ATOM 809 C C . LYS A 1 94 ? 8.310 -0.726 11.267 1.00 86.06 94 LYS A C 1
ATOM 811 O O . LYS A 1 94 ? 8.280 -1.493 10.310 1.00 86.06 94 LYS A O 1
ATOM 816 N N . ARG A 1 95 ? 8.780 0.522 11.176 1.00 83.12 95 ARG A N 1
ATOM 817 C CA . ARG A 1 95 ? 9.321 1.151 9.962 1.00 83.12 95 ARG A CA 1
ATOM 818 C C . ARG A 1 95 ? 8.320 1.246 8.804 1.00 83.12 95 ARG A C 1
ATOM 820 O O . ARG A 1 95 ? 8.720 1.419 7.659 1.00 83.12 95 ARG A O 1
ATOM 827 N N . CYS A 1 96 ? 7.023 1.171 9.090 1.00 85.81 96 CYS A N 1
ATOM 828 C CA . CYS A 1 96 ? 5.965 1.305 8.096 1.00 85.81 96 CYS A CA 1
ATOM 829 C C . CYS A 1 96 ? 5.665 2.797 7.877 1.00 85.81 96 CYS A C 1
ATOM 831 O O . CYS A 1 96 ? 4.819 3.387 8.554 1.00 85.81 96 CYS A O 1
ATOM 833 N N . CYS A 1 97 ? 6.391 3.432 6.956 1.00 85.75 97 CYS A N 1
ATOM 834 C CA . CYS A 1 97 ? 6.340 4.886 6.765 1.00 85.75 97 CYS A CA 1
ATOM 835 C C . CYS A 1 97 ? 5.234 5.361 5.809 1.00 85.75 97 CYS A C 1
ATOM 837 O O . CYS A 1 97 ? 4.853 6.527 5.866 1.00 85.75 97 CYS A O 1
ATOM 839 N N . ASN A 1 98 ? 4.694 4.495 4.943 1.00 89.81 98 ASN A N 1
ATOM 840 C CA . ASN A 1 98 ? 3.627 4.886 4.019 1.00 89.81 98 ASN A CA 1
ATOM 841 C C . ASN A 1 98 ? 2.261 4.908 4.737 1.00 89.81 98 ASN A C 1
ATOM 843 O O . ASN A 1 98 ? 1.654 3.871 5.006 1.00 89.81 98 ASN A O 1
ATOM 847 N N . HIS A 1 99 ? 1.758 6.110 5.035 1.00 91.94 99 HIS A N 1
ATOM 848 C CA . HIS A 1 99 ? 0.491 6.306 5.748 1.00 91.94 99 HIS A CA 1
ATOM 849 C C . HIS A 1 99 ? -0.729 5.728 5.020 1.00 91.94 99 HIS A C 1
ATOM 851 O O . HIS A 1 99 ? -1.620 5.183 5.675 1.00 91.94 99 HIS A O 1
ATOM 857 N N . ASN A 1 100 ? -0.760 5.805 3.688 1.00 91.69 100 ASN A N 1
ATOM 858 C CA . ASN A 1 100 ? -1.868 5.287 2.890 1.00 91.69 100 ASN A CA 1
ATOM 859 C C . ASN A 1 100 ? -1.910 3.757 2.959 1.00 91.69 100 ASN A C 1
ATOM 861 O O . ASN A 1 100 ? -2.963 3.188 3.244 1.00 91.69 100 ASN A O 1
ATOM 865 N N . ILE A 1 101 ? -0.758 3.096 2.809 1.00 91.44 101 ILE A N 1
ATOM 866 C CA . ILE A 1 101 ? -0.631 1.639 2.975 1.00 91.44 101 ILE A CA 1
ATOM 867 C C . ILE A 1 101 ? -1.009 1.207 4.392 1.00 91.44 101 ILE A C 1
ATOM 869 O O . ILE A 1 101 ? -1.744 0.237 4.565 1.00 91.44 101 ILE A O 1
ATOM 873 N N . ASN A 1 102 ? -0.577 1.944 5.416 1.00 93.25 102 ASN A N 1
ATOM 874 C CA . ASN A 1 102 ? -0.924 1.639 6.805 1.00 93.25 102 ASN A CA 1
ATOM 875 C C . ASN A 1 102 ? -2.442 1.704 7.052 1.00 93.25 102 ASN A C 1
ATOM 877 O O . ASN A 1 102 ? -3.023 0.793 7.650 1.00 93.25 102 ASN A O 1
ATOM 881 N N . LEU A 1 103 ? -3.100 2.762 6.563 1.00 94.44 103 LEU A N 1
ATOM 882 C CA . LEU A 1 103 ? -4.558 2.910 6.605 1.00 94.44 103 LEU A CA 1
ATOM 883 C C . LEU A 1 103 ? -5.259 1.779 5.851 1.00 94.44 103 LEU A C 1
ATOM 885 O O . LEU A 1 103 ? -6.236 1.217 6.351 1.00 94.44 103 LEU A O 1
ATOM 889 N N . PHE A 1 104 ? -4.744 1.414 4.679 1.00 93.38 104 PHE A N 1
ATOM 890 C CA . PHE A 1 104 ? -5.267 0.313 3.881 1.00 93.38 104 PHE A CA 1
ATOM 891 C C . PHE A 1 104 ? -5.138 -1.030 4.610 1.00 93.38 104 PHE A C 1
ATOM 893 O O . PHE A 1 104 ? -6.102 -1.788 4.692 1.00 93.38 104 PHE A O 1
ATOM 900 N N . CYS A 1 105 ? -4.009 -1.295 5.268 1.00 91.50 105 CYS A N 1
ATOM 901 C CA . CYS A 1 105 ? -3.829 -2.482 6.105 1.00 91.50 105 CYS A CA 1
ATOM 902 C C . CYS A 1 105 ? -4.809 -2.510 7.286 1.00 91.50 105 CYS A C 1
ATOM 904 O O . CYS A 1 105 ? -5.347 -3.567 7.621 1.00 91.50 105 CYS A O 1
ATOM 906 N N . MET A 1 106 ? -5.111 -1.357 7.897 1.00 93.38 106 MET A N 1
ATOM 907 C CA . MET A 1 106 ? -6.169 -1.267 8.908 1.00 93.38 106 MET A CA 1
ATOM 908 C C . MET A 1 106 ? -7.553 -1.583 8.328 1.00 93.38 106 MET A C 1
ATOM 910 O O . MET A 1 106 ? -8.333 -2.298 8.960 1.00 93.38 106 MET A O 1
ATOM 914 N N . PHE A 1 107 ? -7.864 -1.112 7.126 1.00 93.75 107 PHE A N 1
ATOM 915 C CA . PHE A 1 107 ? -9.103 -1.472 6.443 1.00 93.75 107 PHE A CA 1
ATOM 916 C C . PHE A 1 107 ? -9.204 -2.986 6.205 1.00 93.75 107 PHE A C 1
ATOM 918 O O . PHE A 1 107 ? -10.179 -3.617 6.630 1.00 93.75 107 PHE A O 1
ATOM 925 N N . LEU A 1 108 ? -8.164 -3.588 5.622 1.00 89.56 108 LEU A N 1
ATOM 926 C CA . LEU A 1 108 ? -8.102 -5.026 5.358 1.00 89.56 108 LEU A CA 1
ATOM 927 C C . LEU A 1 108 ? -8.179 -5.850 6.647 1.00 89.56 108 LEU A C 1
ATOM 929 O O . LEU A 1 108 ? -8.885 -6.856 6.682 1.00 89.56 108 LEU A O 1
ATOM 933 N N . SER A 1 109 ? -7.538 -5.403 7.732 1.00 87.94 109 SER A N 1
ATOM 934 C CA . SER A 1 109 ? -7.625 -6.060 9.043 1.00 87.94 109 SER A CA 1
ATOM 935 C C . SER A 1 109 ? -9.058 -6.154 9.552 1.00 87.94 109 SER A C 1
ATOM 937 O O . SER A 1 109 ? -9.466 -7.181 10.083 1.00 87.94 109 SER A O 1
ATOM 939 N N . LYS A 1 110 ? -9.863 -5.109 9.337 1.00 87.00 110 LYS A N 1
ATOM 940 C CA . LYS A 1 110 ? -11.260 -5.093 9.766 1.00 87.00 110 LYS A CA 1
ATOM 941 C C . LYS A 1 110 ? -12.129 -5.978 8.875 1.00 87.00 110 LYS A C 1
ATOM 943 O O . LYS A 1 110 ? -13.002 -6.673 9.386 1.00 87.00 110 LYS A O 1
ATOM 948 N N . LYS A 1 111 ? -11.895 -5.947 7.560 1.00 82.50 111 LYS A N 1
ATOM 949 C CA . LYS A 1 111 ? -12.671 -6.713 6.575 1.00 82.50 111 LYS A CA 1
ATOM 950 C C . LYS A 1 111 ? -12.366 -8.216 6.633 1.00 82.50 111 LYS A C 1
ATOM 952 O O . LYS A 1 111 ? -13.287 -9.021 6.565 1.00 82.50 111 LYS A O 1
ATOM 957 N N . TYR A 1 112 ? -11.096 -8.584 6.816 1.00 78.38 112 TYR A N 1
ATOM 958 C CA . TYR A 1 112 ? -10.600 -9.964 6.710 1.00 78.38 112 TYR A CA 1
ATOM 959 C C . TYR A 1 112 ? -9.987 -10.526 8.006 1.00 78.38 112 TYR A C 1
ATOM 961 O O . TYR A 1 112 ? -9.440 -11.624 7.990 1.00 78.38 112 TYR A O 1
ATOM 969 N N . LYS A 1 113 ? -10.085 -9.809 9.135 1.00 75.56 113 LYS A N 1
ATOM 970 C CA . LYS A 1 113 ? -9.549 -10.204 10.459 1.00 75.56 113 LYS A CA 1
ATOM 971 C C . LYS A 1 113 ? -8.027 -10.449 10.497 1.00 75.56 113 LYS A C 1
ATOM 973 O O . LYS A 1 113 ? -7.552 -11.254 11.291 1.00 75.56 113 LYS A O 1
ATOM 978 N N . LEU A 1 114 ? -7.262 -9.754 9.655 1.00 68.88 114 LEU A N 1
ATOM 979 C CA . LEU A 1 114 ? -5.790 -9.793 9.647 1.00 68.88 114 LEU A CA 1
ATOM 980 C C . LEU A 1 114 ? -5.188 -8.860 10.714 1.00 68.88 114 LEU A C 1
ATOM 982 O O . LEU A 1 114 ? -5.859 -7.940 11.166 1.00 68.88 114 LEU A O 1
ATOM 986 N N . ILE A 1 115 ? -3.919 -9.034 11.099 1.00 76.44 115 ILE A N 1
ATOM 987 C CA . ILE A 1 115 ? -3.220 -8.084 11.986 1.00 76.44 115 ILE A CA 1
ATOM 988 C C . ILE A 1 115 ? -2.632 -6.950 11.132 1.00 76.44 115 ILE A C 1
ATOM 990 O O . ILE A 1 115 ? -1.699 -7.155 10.362 1.00 76.44 115 ILE A O 1
ATOM 994 N N . ALA A 1 116 ? -3.183 -5.737 11.264 1.00 78.56 116 ALA A N 1
ATOM 995 C CA . ALA A 1 116 ? -2.858 -4.598 10.392 1.00 78.56 116 ALA A CA 1
ATOM 996 C C . ALA A 1 116 ? -1.367 -4.221 10.373 1.00 78.56 116 ALA A C 1
ATOM 998 O O . ALA A 1 116 ? -0.813 -3.967 9.309 1.00 78.56 116 ALA A O 1
ATOM 999 N N . VAL A 1 117 ? -0.733 -4.165 11.549 1.00 74.31 117 VAL A N 1
ATOM 1000 C CA . VAL A 1 117 ? 0.668 -3.733 11.694 1.00 74.31 117 VAL A CA 1
ATOM 1001 C C . VAL A 1 117 ? 1.621 -4.766 11.096 1.00 74.31 117 VAL A C 1
ATOM 1003 O O . VAL A 1 117 ? 2.559 -4.403 10.398 1.00 74.31 117 VAL A O 1
ATOM 1006 N N . GLU A 1 118 ? 1.358 -6.053 11.324 1.00 79.75 118 GLU A N 1
ATOM 1007 C CA . GLU A 1 118 ? 2.145 -7.144 10.742 1.00 79.75 118 GLU A CA 1
ATOM 1008 C C . GLU A 1 118 ? 1.991 -7.191 9.221 1.00 79.75 118 GLU A C 1
ATOM 1010 O O . GLU A 1 118 ? 2.986 -7.332 8.518 1.00 79.75 118 GLU A O 1
ATOM 1015 N N . GLY A 1 119 ? 0.772 -6.987 8.711 1.00 78.25 119 GLY A N 1
ATOM 1016 C CA . GLY A 1 119 ? 0.528 -6.864 7.274 1.00 78.25 119 GLY A CA 1
ATOM 1017 C C . GLY A 1 119 ? 1.291 -5.693 6.652 1.00 78.25 119 GLY A C 1
ATOM 1018 O O . GLY A 1 119 ? 1.998 -5.880 5.669 1.00 78.25 119 GLY A O 1
ATOM 1019 N N . ALA A 1 120 ? 1.225 -4.502 7.255 1.00 79.06 120 ALA A N 1
ATOM 1020 C CA . ALA A 1 120 ? 1.959 -3.330 6.771 1.00 79.06 120 ALA A CA 1
ATOM 1021 C C . ALA A 1 120 ? 3.483 -3.536 6.797 1.00 79.06 120 ALA A C 1
ATOM 1023 O O . ALA A 1 120 ? 4.180 -3.141 5.859 1.00 79.06 120 ALA A O 1
ATOM 1024 N N . ALA A 1 121 ? 3.998 -4.190 7.843 1.00 79.50 121 ALA A N 1
ATOM 1025 C CA . ALA A 1 121 ? 5.411 -4.535 7.941 1.00 79.50 121 ALA A CA 1
ATOM 1026 C C . ALA A 1 121 ? 5.823 -5.523 6.841 1.00 79.50 121 ALA A C 1
ATOM 1028 O O . ALA A 1 121 ? 6.875 -5.341 6.233 1.00 79.50 121 ALA A O 1
ATOM 1029 N N . LEU A 1 122 ? 4.980 -6.517 6.545 1.00 78.75 122 LEU A N 1
ATOM 1030 C CA . LEU A 1 122 ? 5.219 -7.488 5.479 1.00 78.75 12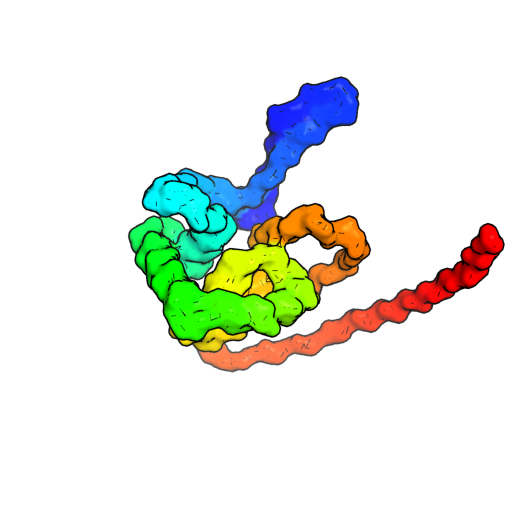2 LEU A CA 1
ATOM 1031 C C . LEU A 1 122 ? 5.316 -6.804 4.109 1.00 78.75 122 LEU A C 1
ATOM 1033 O O . LEU A 1 122 ? 6.294 -7.032 3.406 1.00 78.75 122 LEU A O 1
ATOM 1037 N N . TYR A 1 123 ? 4.369 -5.923 3.770 1.00 73.12 123 TYR A N 1
ATOM 1038 C CA . TYR A 1 123 ? 4.408 -5.165 2.511 1.00 73.12 123 TYR A CA 1
ATOM 1039 C C . TYR A 1 123 ? 5.637 -4.253 2.428 1.00 73.12 123 TYR A C 1
ATOM 1041 O O . TYR A 1 123 ? 6.310 -4.181 1.405 1.00 73.12 123 TYR A O 1
ATOM 1049 N N . THR A 1 124 ? 5.993 -3.592 3.534 1.00 75.75 124 THR A N 1
ATOM 1050 C CA . THR A 1 124 ? 7.180 -2.723 3.579 1.00 75.75 124 THR A CA 1
ATOM 1051 C C . THR A 1 124 ? 8.467 -3.513 3.315 1.00 75.75 124 THR A C 1
ATOM 1053 O O . THR A 1 124 ? 9.347 -3.038 2.601 1.00 75.75 124 THR A O 1
ATOM 1056 N N . VAL A 1 125 ? 8.590 -4.718 3.883 1.00 76.62 125 VAL A N 1
ATOM 1057 C CA . VAL A 1 125 ? 9.789 -5.559 3.740 1.00 76.62 125 VAL A CA 1
ATOM 1058 C C . VAL A 1 125 ? 9.844 -6.255 2.380 1.00 76.62 125 VAL A C 1
ATOM 1060 O O . VAL A 1 125 ? 10.910 -6.286 1.770 1.00 76.62 125 VAL A O 1
ATOM 1063 N N . ASN A 1 126 ? 8.728 -6.814 1.912 1.00 72.38 126 ASN A N 1
ATOM 1064 C CA . ASN A 1 126 ? 8.702 -7.638 0.703 1.00 72.38 126 ASN A CA 1
ATOM 1065 C C . ASN A 1 126 ? 8.696 -6.810 -0.579 1.00 72.38 126 ASN A C 1
ATOM 1067 O O . ASN A 1 126 ? 9.401 -7.159 -1.523 1.00 72.38 126 ASN A O 1
ATOM 1071 N N . ASP A 1 127 ? 7.921 -5.726 -0.605 1.00 68.81 127 ASP A N 1
ATOM 1072 C CA . ASP A 1 127 ? 7.689 -4.950 -1.827 1.00 68.81 127 ASP A CA 1
ATOM 1073 C C . ASP A 1 127 ? 8.567 -3.699 -1.895 1.00 68.81 127 ASP A C 1
ATOM 1075 O O . ASP A 1 127 ? 8.466 -2.910 -2.832 1.00 68.81 127 ASP A O 1
ATOM 1079 N N . GLY A 1 128 ? 9.426 -3.495 -0.889 1.00 66.31 128 GLY A N 1
ATOM 1080 C CA . GLY A 1 128 ? 10.355 -2.370 -0.846 1.00 66.31 128 GLY A CA 1
ATOM 1081 C C . GLY A 1 128 ? 9.658 -1.011 -0.922 1.00 66.31 128 GLY A C 1
ATOM 1082 O O . GLY A 1 128 ? 10.260 -0.055 -1.412 1.00 66.31 128 GLY A O 1
ATOM 1083 N N . VAL A 1 129 ? 8.396 -0.925 -0.471 1.00 67.31 129 VAL A N 1
ATOM 1084 C CA . VAL A 1 129 ? 7.608 0.313 -0.514 1.00 67.31 129 VAL A CA 1
ATOM 1085 C C . VAL A 1 129 ? 8.427 1.419 0.159 1.00 67.31 129 VAL A C 1
ATOM 1087 O O . VAL A 1 129 ? 8.835 1.249 1.314 1.00 67.31 129 VAL A O 1
ATOM 1090 N N . PRO A 1 130 ? 8.722 2.529 -0.543 1.00 50.81 130 PRO A N 1
ATOM 1091 C CA . PRO A 1 130 ? 9.795 3.421 -0.143 1.00 50.81 130 PRO A CA 1
ATOM 1092 C C . PRO A 1 130 ? 9.572 4.015 1.247 1.00 50.81 130 PRO A C 1
ATOM 1094 O O . PRO A 1 130 ? 8.476 4.449 1.616 1.00 50.81 130 PRO A O 1
ATOM 1097 N N . PHE A 1 131 ? 10.668 4.099 2.001 1.00 47.12 131 PHE A N 1
ATOM 1098 C CA . PHE A 1 131 ? 10.775 4.968 3.162 1.00 47.12 131 PHE A CA 1
ATOM 1099 C C . PHE A 1 131 ? 10.541 6.405 2.687 1.00 47.12 131 PHE A C 1
ATOM 1101 O O . PHE A 1 131 ? 11.298 6.911 1.860 1.00 47.12 131 PHE A O 1
ATOM 1108 N N . ILE A 1 132 ? 9.502 7.082 3.186 1.00 44.12 132 ILE A N 1
ATOM 1109 C CA . ILE A 1 132 ? 9.341 8.512 2.906 1.00 44.12 132 ILE A CA 1
ATOM 1110 C C . ILE A 1 132 ? 10.602 9.224 3.431 1.00 44.12 132 ILE A C 1
ATOM 1112 O O . ILE A 1 132 ? 10.951 9.100 4.606 1.00 44.12 132 ILE A O 1
ATOM 1116 N N . ALA A 1 133 ? 11.307 9.927 2.543 1.00 39.25 133 ALA A N 1
ATOM 1117 C CA . ALA A 1 133 ? 12.725 10.276 2.668 1.00 39.25 133 ALA A CA 1
ATOM 1118 C C . ALA A 1 133 ? 13.104 11.317 3.749 1.00 39.25 133 ALA A C 1
ATOM 1120 O O . ALA A 1 133 ? 14.215 11.837 3.723 1.00 39.25 133 ALA A O 1
ATOM 1121 N N . TYR A 1 134 ? 12.253 11.638 4.730 1.00 46.50 134 TYR A N 1
ATOM 1122 C CA . TYR A 1 134 ? 12.559 12.710 5.694 1.00 46.50 134 TYR A CA 1
ATOM 1123 C C . TYR A 1 134 ? 13.260 12.266 6.990 1.00 46.50 134 TYR A C 1
ATOM 1125 O O . TYR A 1 134 ? 13.548 13.116 7.830 1.00 46.50 134 TYR A O 1
ATOM 1133 N N . LYS A 1 135 ? 13.581 10.977 7.186 1.00 42.31 135 LYS A N 1
ATOM 1134 C CA . LYS A 1 135 ? 14.371 10.509 8.348 1.00 42.31 135 LYS A CA 1
ATOM 1135 C C . LYS A 1 135 ? 15.242 9.293 8.017 1.00 42.31 135 LYS A C 1
ATOM 1137 O O . LYS A 1 135 ? 14.908 8.169 8.376 1.00 42.31 135 LYS A O 1
ATOM 1142 N N . LEU A 1 136 ? 16.390 9.521 7.384 1.00 41.81 136 LEU A N 1
ATOM 1143 C CA . LEU A 1 136 ? 17.468 8.533 7.295 1.00 41.81 136 LEU A CA 1
ATOM 1144 C C . LEU A 1 136 ? 18.647 8.996 8.148 1.00 41.81 136 LEU A C 1
ATOM 1146 O O . LEU A 1 136 ? 19.534 9.688 7.675 1.00 41.81 136 LEU A O 1
ATOM 1150 N N . ASN A 1 137 ? 18.642 8.598 9.418 1.00 37.59 137 ASN A N 1
ATOM 1151 C CA . ASN A 1 137 ? 19.859 8.458 10.209 1.00 37.59 137 ASN A CA 1
ATOM 1152 C C . ASN A 1 137 ? 19.728 7.164 11.028 1.00 37.59 137 ASN A C 1
ATOM 1154 O O . ASN A 1 137 ? 18.879 7.076 11.912 1.00 37.59 137 ASN A O 1
ATOM 1158 N N . ASN A 1 138 ? 20.600 6.196 10.721 1.00 36.66 138 ASN A N 1
ATOM 1159 C CA . ASN A 1 138 ? 20.928 4.971 11.474 1.00 36.66 138 ASN A CA 1
ATOM 1160 C C . ASN A 1 138 ? 20.192 3.650 11.134 1.00 36.66 138 ASN A C 1
ATOM 1162 O O . ASN A 1 138 ? 19.236 3.242 11.783 1.00 36.66 138 ASN A O 1
ATOM 1166 N N . PHE A 1 139 ? 20.792 2.947 10.166 1.00 43.44 139 PHE A N 1
ATOM 1167 C CA . PHE A 1 139 ? 21.187 1.525 10.133 1.00 43.44 139 PHE A CA 1
ATOM 1168 C C . PHE A 1 139 ? 20.214 0.329 10.316 1.00 43.44 139 PHE A C 1
ATOM 1170 O O . PHE A 1 139 ? 19.137 0.336 10.916 1.00 43.44 139 PHE A O 1
ATOM 1177 N N . VAL A 1 140 ? 20.713 -0.742 9.690 1.00 44.47 140 VAL A N 1
ATOM 1178 C CA . VAL A 1 140 ? 20.123 -1.986 9.183 1.00 44.47 140 VAL A CA 1
ATOM 1179 C C . VAL A 1 140 ? 19.891 -3.054 10.257 1.00 44.47 140 VAL A C 1
ATOM 1181 O O . VAL A 1 140 ? 20.750 -3.309 11.093 1.00 44.47 140 VAL A O 1
ATOM 1184 N N . SER A 1 141 ? 18.751 -3.738 10.146 1.00 34.72 141 SER A N 1
ATOM 1185 C CA . SER A 1 141 ? 18.577 -5.175 10.403 1.00 34.72 141 SER A CA 1
ATOM 1186 C C . SER A 1 141 ? 17.188 -5.549 9.876 1.00 34.72 141 SER A C 1
ATOM 1188 O O . SER A 1 141 ? 16.189 -5.016 10.361 1.00 34.72 141 SER A O 1
ATOM 1190 N N . ALA A 1 142 ? 17.127 -6.367 8.825 1.00 34.84 142 ALA A N 1
ATOM 1191 C CA . ALA A 1 142 ? 15.886 -6.871 8.247 1.00 34.84 142 ALA A CA 1
ATOM 1192 C C . ALA A 1 142 ? 15.765 -8.355 8.602 1.00 34.84 142 ALA A C 1
ATOM 1194 O O . ALA A 1 142 ? 16.562 -9.180 8.158 1.00 34.84 142 ALA A O 1
ATOM 1195 N N . THR A 1 143 ? 14.792 -8.684 9.445 1.00 29.58 143 THR A N 1
ATOM 1196 C CA . THR A 1 143 ? 14.459 -10.068 9.784 1.00 29.58 143 THR A CA 1
ATOM 1197 C C . THR A 1 143 ? 13.526 -10.606 8.704 1.00 29.58 143 THR A C 1
ATOM 1199 O O . THR A 1 143 ? 12.400 -10.129 8.577 1.00 29.58 143 THR A O 1
ATOM 1202 N N . PHE A 1 144 ? 13.984 -11.584 7.922 1.00 29.64 144 PHE A N 1
ATOM 1203 C CA . PHE A 1 144 ? 13.148 -12.284 6.947 1.00 29.64 144 PHE A CA 1
ATOM 1204 C C . PHE A 1 144 ? 12.198 -13.245 7.668 1.00 29.64 144 PHE A C 1
ATOM 1206 O O . PHE A 1 144 ? 12.641 -14.159 8.363 1.00 29.64 144 PHE A O 1
ATOM 1213 N N . ILE A 1 145 ? 10.893 -13.054 7.483 1.00 35.25 145 ILE A N 1
ATOM 1214 C CA . ILE A 1 145 ? 9.862 -14.023 7.858 1.00 35.25 145 ILE A CA 1
ATOM 1215 C C . ILE A 1 145 ? 9.151 -14.424 6.562 1.00 35.25 145 ILE A C 1
ATOM 1217 O O . ILE A 1 145 ? 8.358 -13.661 6.017 1.00 35.25 145 ILE A O 1
ATOM 1221 N N . LEU A 1 146 ? 9.461 -15.617 6.051 1.00 26.48 146 LEU A N 1
ATOM 1222 C CA . LEU A 1 146 ? 8.731 -16.243 4.947 1.00 26.48 146 LEU A CA 1
ATOM 1223 C C . LEU A 1 146 ? 7.511 -16.972 5.524 1.00 26.48 146 LEU A C 1
ATOM 1225 O O . LEU A 1 146 ? 7.669 -17.972 6.220 1.00 26.48 146 LEU A O 1
ATOM 1229 N N . ILE A 1 147 ? 6.298 -16.496 5.226 1.00 34.78 147 ILE A N 1
ATOM 1230 C CA . ILE A 1 147 ? 5.060 -17.246 5.485 1.00 34.78 147 ILE A CA 1
ATOM 1231 C C . ILE A 1 147 ? 4.557 -17.789 4.150 1.00 34.78 147 ILE A C 1
ATOM 1233 O O . ILE A 1 147 ? 4.075 -17.040 3.304 1.00 34.78 147 ILE A O 1
ATOM 1237 N N . TYR A 1 148 ? 4.650 -19.107 3.973 1.00 27.62 148 TYR A N 1
ATOM 1238 C CA . TYR A 1 148 ? 3.947 -19.810 2.904 1.00 27.62 148 TYR A CA 1
ATOM 1239 C C . TYR A 1 148 ? 2.486 -20.018 3.307 1.00 27.62 148 TYR A C 1
ATOM 1241 O O . TYR A 1 148 ? 2.192 -20.583 4.360 1.00 27.62 148 TYR A O 1
ATOM 1249 N N . LYS A 1 149 ? 1.558 -19.598 2.446 1.00 31.42 149 LYS A N 1
ATOM 1250 C CA . LYS A 1 149 ? 0.139 -19.937 2.564 1.00 31.42 149 LYS A CA 1
ATOM 1251 C C . LYS A 1 149 ? -0.090 -21.268 1.843 1.00 31.42 149 LYS A C 1
ATOM 1253 O O . LYS A 1 149 ? -0.068 -21.301 0.619 1.00 31.42 149 LYS A O 1
ATOM 1258 N N . ASN A 1 150 ? -0.280 -22.354 2.593 1.00 30.69 150 ASN A N 1
ATOM 1259 C CA . ASN A 1 150 ? -0.760 -23.628 2.050 1.00 30.69 150 ASN A CA 1
ATOM 1260 C C . ASN A 1 150 ? -2.246 -23.795 2.408 1.00 30.69 150 ASN A C 1
ATOM 1262 O O . ASN A 1 150 ? -2.650 -23.502 3.533 1.00 30.69 150 ASN A O 1
ATOM 1266 N N . GLU A 1 151 ? -3.068 -24.217 1.450 1.00 37.16 151 GLU A N 1
ATOM 1267 C CA . GLU A 1 151 ? -4.534 -24.110 1.495 1.00 37.16 151 GLU A CA 1
ATOM 1268 C C . GLU A 1 151 ? -5.245 -25.085 2.443 1.00 37.16 151 GLU A C 1
ATOM 1270 O O . GLU A 1 151 ? -6.469 -25.089 2.489 1.00 37.16 151 GLU A O 1
ATOM 1275 N N . ASN A 1 152 ? -4.545 -25.878 3.257 1.00 37.59 152 ASN A N 1
ATOM 1276 C CA . ASN A 1 152 ? -5.213 -26.802 4.173 1.00 37.59 152 ASN A CA 1
ATOM 1277 C C . ASN A 1 152 ? -4.505 -26.940 5.530 1.00 37.59 152 ASN A C 1
ATOM 1279 O O . ASN A 1 152 ? -3.467 -27.582 5.644 1.00 37.59 152 ASN A O 1
ATOM 1283 N N . LYS A 1 153 ? -5.199 -26.440 6.563 1.00 37.56 153 LYS A N 1
ATOM 1284 C CA . LYS A 1 153 ? -5.037 -26.682 8.011 1.00 37.56 153 LYS A CA 1
ATOM 1285 C C . LYS A 1 153 ? -3.830 -26.066 8.745 1.00 37.56 153 LYS A C 1
ATOM 1287 O O . LYS A 1 153 ? -2.748 -25.838 8.231 1.00 37.56 153 LYS A O 1
ATOM 1292 N N . THR A 1 154 ? -4.148 -25.764 10.000 1.00 37.97 154 THR A N 1
ATOM 1293 C CA . THR A 1 154 ? -3.520 -24.939 11.039 1.00 37.97 154 THR A CA 1
ATOM 1294 C C . THR A 1 154 ? -2.122 -25.325 11.533 1.00 37.97 154 THR A C 1
ATOM 1296 O O . THR A 1 154 ? -1.831 -26.499 11.733 1.00 37.97 154 THR A O 1
ATOM 1299 N N . MET A 1 155 ? -1.424 -24.261 11.964 1.00 31.69 155 MET A N 1
ATOM 1300 C CA . MET A 1 155 ? -0.280 -24.150 12.889 1.00 31.69 155 MET A CA 1
ATOM 1301 C C . MET A 1 155 ? 1.114 -24.480 12.339 1.00 31.69 155 MET A C 1
ATOM 1303 O O . MET A 1 155 ? 1.325 -25.572 11.832 1.00 31.69 155 MET A O 1
ATOM 1307 N N . LEU A 1 156 ? 2.078 -23.568 12.555 1.00 29.03 156 LEU A N 1
ATOM 1308 C CA . LEU A 1 156 ? 3.490 -23.899 12.797 1.00 29.03 156 LEU A CA 1
ATOM 1309 C C . LEU A 1 156 ? 4.256 -22.715 13.423 1.00 29.03 156 LEU A C 1
ATOM 1311 O O . LEU A 1 156 ? 4.354 -21.626 12.864 1.00 29.03 156 LEU A O 1
ATOM 1315 N N . THR A 1 157 ? 4.772 -22.982 14.620 1.00 30.64 157 THR A N 1
ATOM 1316 C CA . THR A 1 157 ? 5.808 -22.266 15.378 1.00 30.64 157 THR A CA 1
ATOM 1317 C C . THR A 1 157 ? 7.131 -22.238 14.604 1.00 30.64 157 THR A C 1
ATOM 1319 O O . THR A 1 157 ? 7.418 -23.222 13.936 1.00 30.64 157 THR A O 1
ATOM 1322 N N . ILE A 1 158 ? 7.980 -21.212 14.779 1.00 30.19 158 ILE A N 1
ATOM 1323 C CA . ILE A 1 158 ? 9.448 -21.368 14.890 1.00 30.19 158 ILE A CA 1
ATOM 1324 C C . ILE A 1 158 ? 10.078 -20.164 15.608 1.00 30.19 158 ILE A C 1
ATOM 1326 O O . ILE A 1 158 ? 9.759 -19.000 15.375 1.00 30.19 158 ILE A O 1
ATOM 1330 N N . THR A 1 159 ? 11.004 -20.536 16.485 1.00 33.16 159 THR A N 1
ATOM 1331 C CA . THR A 1 159 ? 11.908 -19.762 17.331 1.00 33.16 159 THR A CA 1
ATOM 1332 C C . THR A 1 159 ? 13.289 -19.707 16.671 1.00 33.16 159 THR A C 1
ATOM 1334 O O . THR A 1 159 ? 13.757 -20.753 16.239 1.00 33.16 159 THR A O 1
ATOM 1337 N N . SER A 1 160 ? 13.994 -18.567 16.705 1.00 29.17 160 SER A N 1
ATOM 1338 C CA . SER A 1 160 ? 15.411 -18.509 17.135 1.00 29.17 160 SER A CA 1
ATOM 1339 C C . SER A 1 160 ? 15.972 -17.083 17.175 1.00 29.17 160 SER A C 1
ATOM 1341 O O . SER A 1 160 ? 15.798 -16.296 16.248 1.00 29.17 160 SER A O 1
ATOM 1343 N N . CYS A 1 161 ? 16.683 -16.801 18.269 1.00 34.22 161 CYS A N 1
ATOM 1344 C CA . CYS A 1 161 ? 17.437 -15.592 18.588 1.00 34.22 161 CYS A CA 1
ATOM 1345 C C . CYS A 1 161 ? 18.616 -15.312 17.642 1.00 34.22 161 CYS A C 1
ATOM 1347 O O . CYS A 1 161 ? 19.337 -16.231 17.269 1.00 34.22 161 CYS A O 1
ATOM 1349 N N . LEU A 1 162 ? 18.949 -14.027 17.478 1.00 27.25 162 LEU A N 1
ATOM 1350 C CA . LEU A 1 162 ? 20.333 -13.573 17.308 1.00 27.25 162 LEU A CA 1
ATOM 1351 C C . LEU A 1 162 ? 20.620 -12.457 18.322 1.00 27.25 162 LEU A C 1
ATOM 1353 O O . LEU A 1 162 ? 20.171 -11.321 18.190 1.00 27.25 162 LEU A O 1
ATOM 1357 N N . LYS A 1 163 ? 21.356 -12.815 19.378 1.00 37.53 163 LYS A N 1
ATOM 1358 C CA . LYS A 1 163 ? 22.029 -11.871 20.274 1.00 37.53 163 LYS A CA 1
ATOM 1359 C C . LYS A 1 163 ? 23.245 -11.340 19.518 1.00 37.53 163 LYS A C 1
ATOM 1361 O O . LYS A 1 163 ? 24.146 -12.121 19.248 1.00 37.53 163 LYS A O 1
ATOM 1366 N N . ASN A 1 164 ? 23.316 -10.035 19.280 1.00 30.44 164 ASN A N 1
ATOM 1367 C CA . ASN A 1 164 ? 24.598 -9.361 19.096 1.00 30.44 164 ASN A CA 1
ATOM 1368 C C . ASN A 1 164 ? 24.753 -8.325 20.204 1.00 30.44 164 ASN A C 1
ATOM 1370 O O . ASN A 1 164 ? 24.138 -7.262 20.192 1.00 30.44 164 ASN A O 1
ATOM 1374 N N . SER A 1 165 ? 25.576 -8.663 21.195 1.00 38.12 165 SER A N 1
ATOM 1375 C CA . SER A 1 165 ? 26.149 -7.684 22.105 1.00 38.12 165 SER A CA 1
ATOM 1376 C C . SER A 1 165 ? 27.182 -6.867 21.332 1.00 38.12 165 SER A C 1
ATOM 1378 O O . SER A 1 165 ? 28.288 -7.348 21.098 1.00 38.12 165 SER A O 1
ATOM 1380 N N . ILE A 1 166 ? 26.858 -5.631 20.963 1.00 32.88 166 ILE A N 1
ATOM 1381 C CA . ILE A 1 166 ? 27.891 -4.646 20.642 1.00 32.88 166 ILE A CA 1
ATOM 1382 C C . ILE A 1 166 ? 28.043 -3.772 21.882 1.00 32.88 166 ILE A C 1
ATOM 1384 O O . ILE A 1 166 ? 27.222 -2.903 22.163 1.00 32.88 166 ILE A O 1
ATOM 1388 N N . LYS A 1 167 ? 29.099 -4.041 22.658 1.00 45.00 167 LYS A N 1
ATOM 1389 C CA . LYS A 1 167 ? 29.634 -3.080 23.624 1.00 45.00 167 LYS A CA 1
ATOM 1390 C C . LYS A 1 16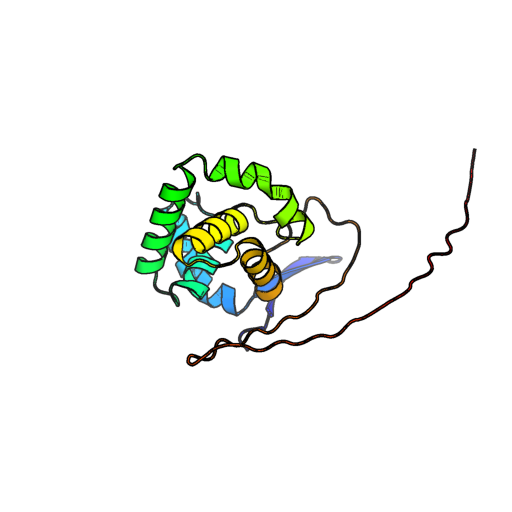7 ? 30.101 -1.864 22.827 1.00 45.00 167 LYS A C 1
ATOM 1392 O O . LYS A 1 167 ? 31.203 -1.879 22.285 1.00 45.00 167 LYS A O 1
ATOM 1397 N N . SER A 1 168 ? 29.301 -0.805 22.763 1.00 33.66 168 SER A N 1
ATOM 1398 C CA . SER A 1 168 ? 29.823 0.501 22.372 1.00 33.66 168 SER A CA 1
ATOM 1399 C C . SER A 1 168 ? 30.593 1.083 23.559 1.00 33.66 168 SER A C 1
ATOM 1401 O O . SER A 1 168 ? 30.043 1.794 24.399 1.00 33.66 168 SER A O 1
ATOM 1403 N N . ASN A 1 169 ? 31.885 0.763 23.633 1.00 39.44 169 ASN A N 1
ATOM 1404 C CA . ASN A 1 169 ? 32.850 1.665 24.247 1.00 39.44 169 ASN A CA 1
ATOM 1405 C C . ASN A 1 169 ? 32.907 2.914 23.363 1.00 39.44 169 ASN A C 1
ATOM 1407 O O . ASN A 1 169 ? 33.515 2.881 22.298 1.00 39.44 169 ASN A O 1
ATOM 1411 N N . SER A 1 170 ? 32.292 4.010 23.797 1.00 33.19 170 SER A N 1
ATOM 1412 C CA . SER A 1 170 ? 32.619 5.330 23.265 1.00 33.19 170 SER A CA 1
ATOM 1413 C C . SER A 1 170 ? 32.945 6.239 24.436 1.00 33.19 170 SER A C 1
ATOM 1415 O O . SER A 1 170 ? 32.094 6.599 25.249 1.00 33.19 170 SER A O 1
ATOM 1417 N N . LYS A 1 171 ? 34.247 6.498 24.558 1.00 34.06 171 LYS A N 1
ATOM 1418 C CA . LYS A 1 171 ? 34.852 7.439 25.487 1.00 34.06 171 LYS A CA 1
ATOM 1419 C C . LYS A 1 171 ? 34.195 8.808 25.317 1.00 34.06 171 LYS A C 1
ATOM 1421 O O . LYS A 1 171 ? 34.090 9.322 24.209 1.00 34.06 171 LYS A O 1
ATOM 1426 N N . ARG A 1 172 ? 33.849 9.410 26.456 1.00 32.12 172 ARG A N 1
ATOM 1427 C CA . ARG A 1 172 ? 33.731 10.860 26.643 1.00 32.12 172 ARG A CA 1
ATOM 1428 C C . ARG A 1 172 ? 34.882 11.561 25.917 1.00 32.12 172 ARG A C 1
ATOM 1430 O O . ARG A 1 172 ? 36.040 11.323 26.254 1.00 32.12 172 ARG A O 1
ATOM 1437 N N . MET A 1 173 ? 34.558 12.461 25.000 1.00 28.86 173 MET A N 1
ATOM 1438 C CA . MET A 1 173 ? 35.449 13.548 24.622 1.00 28.86 173 MET A CA 1
ATOM 1439 C C . MET A 1 173 ? 34.683 14.840 24.885 1.00 28.86 173 MET A C 1
ATOM 1441 O O . MET A 1 173 ? 33.807 15.237 24.125 1.00 28.86 173 MET A O 1
ATOM 1445 N N . ASN A 1 174 ? 34.960 15.407 26.058 1.00 31.69 174 ASN A N 1
ATOM 1446 C CA . ASN A 1 174 ? 34.637 16.786 26.382 1.00 31.69 174 ASN A CA 1
ATOM 1447 C C . ASN A 1 174 ? 35.543 17.674 25.531 1.00 31.69 174 ASN A C 1
ATOM 1449 O O . ASN A 1 174 ? 36.756 17.470 25.563 1.00 31.69 174 ASN A O 1
ATOM 1453 N N . TYR A 1 175 ? 34.985 18.691 24.889 1.00 32.66 175 TYR A N 1
ATOM 1454 C CA . TYR A 1 175 ? 35.691 19.953 24.716 1.00 32.66 175 TYR A CA 1
ATOM 1455 C C . TYR A 1 175 ? 34.744 21.085 25.105 1.00 32.66 175 TYR A C 1
ATOM 1457 O O . TYR A 1 175 ? 33.543 21.010 24.847 1.00 32.66 175 TYR A O 1
ATOM 1465 N N . PHE A 1 176 ? 35.337 22.004 25.861 1.00 44.19 176 PHE A N 1
ATOM 1466 C CA . PHE A 1 176 ? 34.767 23.164 26.532 1.00 44.19 176 PHE A CA 1
ATOM 1467 C C . PHE A 1 176 ? 34.083 24.141 25.578 1.00 44.19 176 PHE A C 1
ATOM 1469 O O . PHE A 1 176 ? 34.538 24.232 24.416 1.00 44.19 176 PHE A O 1
#

Foldseek 3Di:
DQADWDWDFPDDDPPDTDIDIDRPNLVVCVVLLVVLCVVVVVPDDSLLLSCLCVVPPVNDSVSSNVLVVVLVVVCPPPVLVVVCVVCVVLLVVLVLQDSRQLSSLVVCCVVPVDDSSVVSSCCCQRVVPDRPPPDDDDDDDDDDDDDDDDPDDDDDDDDDDDDDDDPPPDDDDDDD

pLDDT: mean 73.68, std 24.15, range [26.48, 95.75]